Protein AF-A0A9J7FRQ9-F1 (afdb_monomer_lite)

Radius of gyration: 54.48 Å; chains: 1; bounding box: 130×39×175 Å

Organism: Cricetulus griseus (NCBI:txid10029)

pLDDT: mean 75.85, std 19.77, range [33.03, 96.25]

Sequence (168 aa):
MIFHPVSVSNLGRCLQLYLLVQLQLTTMPEPLYRQSKNCSTDEHLSGDHCCKNCSADQEKVADCSATSDRKCQCRMGHFYSDPGSSEFCRQCTKCPQGVPVLQRCNSTSNTVCGLAATSHRNRLYLLMSLLVLLVIAIVCCCLKKQSPCRCHHCMQSSGDVTWEQMTG

Foldseek 3Di:
DDDDDDDPVVVVVVVVVVVVVVVVVVPPDPPPPPPPVDEDPQWDDDPPDIAGHEDPQWDFPAPADPVGHTDIFGDPQWADPDDPDPRDIDGADDEDPQWDFPDPDDHHDHTDTHDRDDPVVVVVVVVVVVVVVVVVVVVVVVVVVVPDPPDDDDDDDDDDDDDDDDDD

Secondary structure (DSSP, 8-state):
-------THHHHHHHHHHHHHHHHHH--------------TTEEEETTEEEEPPPTTEEEEE--BTTBPPEEEEPTTEEESSTT--S-EEEPPPPPTT--EEE--BTTB--EE------HHHHHHHHHHHHHHHHHHHHHHHHHHHS---------------------

InterPro domains:
  IPR001368 TNFR/NGFR cysteine-rich region [PF00020] (74-113)
  IPR001368 TNFR/NGFR cysteine-rich region [PS50050] (73-113)
  IPR001368 TNFR/NGFR cysteine-rich region [SM00208] (39-72)
  IPR001368 TNFR/NGFR cysteine-rich region [SM00208] (74-113)
  IPR052491 Tumor necrosis factor receptor superfamily member 10 [PTHR46330] (50-154)

Structure (mmCIF, N/CA/C/O backbone):
data_AF-A0A9J7FRQ9-F1
#
_entry.id   AF-A0A9J7FRQ9-F1
#
loop_
_atom_site.group_PDB
_atom_site.id
_atom_site.type_symbol
_atom_site.label_atom_id
_atom_site.label_alt_id
_atom_site.label_comp_id
_atom_site.label_asym_id
_atom_site.label_entity_id
_atom_site.label_seq_id
_atom_site.pdbx_PDB_ins_code
_atom_site.Cartn_x
_atom_site.Cartn_y
_atom_site.Cartn_z
_atom_site.occupancy
_atom_site.B_iso_or_equiv
_atom_site.auth_seq_id
_atom_site.auth_comp_id
_atom_site.auth_asym_id
_atom_site.auth_atom_id
_atom_site.pdbx_PDB_model_num
ATOM 1 N N . MET A 1 1 ? 71.925 -2.703 -70.986 1.00 36.81 1 MET A N 1
ATOM 2 C CA . MET A 1 1 ? 70.924 -2.659 -69.899 1.00 36.81 1 MET A CA 1
ATOM 3 C C . MET A 1 1 ? 69.614 -3.141 -70.488 1.00 36.81 1 MET A C 1
ATOM 5 O O . MET A 1 1 ? 69.065 -2.476 -71.354 1.00 36.81 1 MET A O 1
ATOM 9 N N . ILE A 1 2 ? 69.220 -4.363 -70.141 1.00 33.03 2 ILE A N 1
ATOM 10 C CA . ILE A 1 2 ? 68.035 -5.038 -70.678 1.00 33.03 2 ILE A CA 1
ATOM 11 C C . ILE A 1 2 ? 66.843 -4.560 -69.846 1.00 33.03 2 ILE A C 1
ATOM 13 O O . ILE A 1 2 ? 66.780 -4.852 -68.655 1.00 33.03 2 ILE A O 1
ATOM 17 N N . PHE A 1 3 ? 65.929 -3.797 -70.444 1.00 35.31 3 PHE A N 1
ATOM 18 C CA . PHE A 1 3 ? 64.643 -3.475 -69.825 1.00 35.31 3 PHE A CA 1
ATOM 19 C C . PHE A 1 3 ? 63.630 -4.554 -70.218 1.00 35.31 3 PHE A C 1
ATOM 21 O O . PHE A 1 3 ? 63.365 -4.783 -71.395 1.00 35.31 3 PHE A O 1
ATOM 28 N N . HIS A 1 4 ? 63.108 -5.250 -69.212 1.00 33.31 4 HIS A N 1
ATOM 29 C CA . HIS A 1 4 ? 62.096 -6.291 -69.349 1.00 33.31 4 HIS A CA 1
ATOM 30 C C . HIS A 1 4 ? 60.721 -5.671 -69.662 1.00 33.31 4 HIS A C 1
ATOM 32 O O . HIS A 1 4 ? 60.299 -4.783 -68.917 1.00 33.31 4 HIS A O 1
ATOM 38 N N . PRO A 1 5 ? 59.951 -6.165 -70.649 1.00 40.97 5 PRO A N 1
ATOM 39 C CA . PRO A 1 5 ? 58.520 -5.905 -70.698 1.00 40.97 5 PRO A CA 1
ATOM 40 C C . PRO A 1 5 ? 57.800 -6.923 -69.802 1.00 40.97 5 PRO A C 1
ATOM 42 O O . PRO A 1 5 ? 57.680 -8.104 -70.130 1.00 40.97 5 PRO A O 1
ATOM 45 N N . VAL A 1 6 ? 57.333 -6.477 -68.635 1.00 40.19 6 VAL A N 1
ATOM 46 C CA . VAL A 1 6 ? 56.436 -7.276 -67.789 1.00 40.19 6 VAL A CA 1
ATOM 47 C C . VAL A 1 6 ? 55.059 -7.324 -68.452 1.00 40.19 6 VAL A C 1
ATOM 49 O O . VAL A 1 6 ? 54.465 -6.305 -68.791 1.00 40.19 6 VAL A O 1
ATOM 52 N N . SER A 1 7 ? 54.589 -8.550 -68.661 1.00 42.84 7 SER A N 1
ATOM 53 C CA . SER A 1 7 ? 53.399 -8.917 -69.423 1.00 42.84 7 SER A CA 1
ATOM 54 C C . SER A 1 7 ? 52.094 -8.329 -68.857 1.00 42.84 7 SER A C 1
ATOM 56 O O . SER A 1 7 ? 51.794 -8.448 -67.666 1.00 42.84 7 SER A O 1
ATOM 58 N N . VAL A 1 8 ? 51.278 -7.766 -69.756 1.00 52.34 8 VAL A N 1
ATOM 59 C CA . VAL A 1 8 ? 49.975 -7.091 -69.545 1.00 52.34 8 VAL A CA 1
ATOM 60 C C . VAL A 1 8 ? 48.907 -7.997 -68.885 1.00 52.34 8 VAL A C 1
ATOM 62 O O . VAL A 1 8 ? 47.874 -7.526 -68.420 1.00 52.34 8 VAL A O 1
ATOM 65 N N . SER A 1 9 ? 49.174 -9.300 -68.747 1.00 55.12 9 SER A N 1
ATOM 66 C CA . SER A 1 9 ? 48.274 -10.283 -68.114 1.00 55.12 9 SER A CA 1
ATOM 67 C C . SER A 1 9 ? 48.197 -10.196 -66.582 1.00 55.12 9 SER A C 1
ATOM 69 O O . SER A 1 9 ? 47.215 -10.644 -65.989 1.00 55.12 9 SER A O 1
ATOM 71 N N . ASN A 1 10 ? 49.206 -9.619 -65.921 1.00 54.50 10 ASN A N 1
ATOM 72 C CA . ASN A 1 10 ? 49.235 -9.548 -64.455 1.00 54.50 10 ASN A CA 1
ATOM 73 C C . ASN A 1 10 ? 48.384 -8.404 -63.887 1.00 54.50 10 ASN A C 1
ATOM 75 O O . ASN A 1 10 ? 47.849 -8.542 -62.791 1.00 54.50 10 ASN A O 1
ATOM 79 N N . LEU A 1 11 ? 48.181 -7.314 -64.638 1.00 61.09 11 LEU A N 1
ATOM 80 C CA . LEU A 1 11 ? 47.341 -6.201 -64.182 1.00 61.09 11 LEU A CA 1
ATOM 81 C C . LEU A 1 11 ? 45.859 -6.572 -64.132 1.00 61.09 11 LEU A C 1
ATOM 83 O O . LEU A 1 11 ? 45.196 -6.221 -63.165 1.00 61.09 11 LEU A O 1
ATOM 87 N N . GLY A 1 12 ? 45.347 -7.322 -65.114 1.00 68.38 12 GLY A N 1
ATOM 88 C CA . GLY A 1 12 ? 43.950 -7.775 -65.115 1.00 68.38 12 GLY A CA 1
ATOM 89 C C . GLY A 1 12 ? 43.646 -8.734 -63.962 1.00 68.38 12 GLY A C 1
ATOM 90 O O . GLY A 1 12 ? 42.632 -8.587 -63.286 1.00 68.38 12 GLY A O 1
ATOM 91 N N . ARG A 1 13 ? 44.573 -9.658 -63.670 1.00 70.81 13 ARG A N 1
ATOM 92 C CA . ARG A 1 13 ? 44.482 -10.553 -62.506 1.00 70.81 13 ARG A CA 1
ATOM 93 C C . ARG A 1 13 ? 44.552 -9.785 -61.188 1.00 70.81 13 ARG A C 1
ATOM 95 O O . ARG A 1 13 ? 43.767 -10.072 -60.293 1.00 70.81 13 ARG A O 1
ATOM 102 N N . CYS A 1 14 ? 45.422 -8.780 -61.087 1.00 70.06 14 CYS A N 1
ATOM 103 C CA . CYS A 1 14 ? 45.472 -7.895 -59.922 1.00 70.06 14 CYS A CA 1
ATOM 104 C C . CYS A 1 14 ? 44.195 -7.068 -59.760 1.00 70.06 14 CYS A C 1
ATOM 106 O O . CYS A 1 14 ? 43.695 -6.961 -58.647 1.00 70.06 14 CYS A O 1
ATOM 108 N N . LEU A 1 15 ? 43.638 -6.517 -60.842 1.00 75.94 15 LEU A N 1
ATOM 109 C CA . LEU A 1 15 ? 42.400 -5.738 -60.789 1.00 75.94 15 LEU A CA 1
ATOM 110 C C . LEU A 1 15 ? 41.215 -6.617 -60.375 1.00 75.94 15 LEU A C 1
ATOM 112 O O . LEU A 1 15 ? 40.374 -6.190 -59.591 1.00 75.94 15 LEU A O 1
ATOM 116 N N . GLN A 1 16 ? 41.174 -7.861 -60.861 1.00 79.31 16 GLN A N 1
ATOM 117 C CA . GLN A 1 16 ? 40.138 -8.826 -60.508 1.00 79.31 16 GLN A CA 1
ATOM 118 C C . GLN A 1 16 ? 40.274 -9.301 -59.054 1.00 79.31 16 GLN A C 1
ATOM 120 O O . GLN A 1 16 ? 39.277 -9.360 -58.342 1.00 79.31 16 GLN A O 1
ATOM 125 N N . LEU A 1 17 ? 41.496 -9.571 -58.581 1.00 76.69 17 LEU A N 1
ATOM 126 C CA . LEU A 1 17 ? 41.767 -9.861 -57.169 1.00 76.69 17 LEU A CA 1
ATOM 127 C C . LEU A 1 17 ? 41.419 -8.663 -56.278 1.00 76.69 17 LEU A C 1
ATOM 129 O O . LEU A 1 17 ? 40.827 -8.850 -55.223 1.00 76.69 17 LEU A O 1
ATOM 133 N N . TYR A 1 18 ? 41.712 -7.438 -56.716 1.00 77.94 18 TYR A N 1
ATOM 134 C CA . TYR A 1 18 ? 41.349 -6.216 -56.003 1.00 77.94 18 TYR A CA 1
ATOM 135 C C . TYR A 1 18 ? 39.830 -6.039 -55.926 1.00 77.94 18 TYR A C 1
ATOM 137 O O . TYR A 1 18 ? 39.311 -5.795 -54.845 1.00 77.94 18 TYR A O 1
ATOM 145 N N . LEU A 1 19 ? 39.101 -6.235 -57.028 1.00 78.31 19 LEU A N 1
ATOM 146 C CA . LEU A 1 19 ? 37.634 -6.202 -57.048 1.00 78.31 19 LEU A CA 1
ATOM 147 C C . LEU A 1 19 ? 37.017 -7.285 -56.154 1.00 78.31 19 LEU A C 1
ATOM 149 O O . LEU A 1 19 ? 36.062 -6.998 -55.439 1.00 78.31 19 LEU A O 1
ATOM 153 N N . LEU A 1 20 ? 37.576 -8.501 -56.143 1.00 77.94 20 LEU A N 1
ATOM 154 C CA . LEU A 1 20 ? 37.137 -9.577 -55.248 1.00 77.94 20 LEU A CA 1
ATOM 155 C C . LEU A 1 20 ? 37.413 -9.243 -53.778 1.00 77.94 20 LEU A C 1
ATOM 157 O O . LEU A 1 20 ? 36.548 -9.464 -52.939 1.00 77.94 20 LEU A O 1
ATOM 161 N N . VAL A 1 21 ? 38.572 -8.658 -53.466 1.00 74.81 21 VAL A N 1
ATOM 162 C CA . VAL A 1 21 ? 38.898 -8.173 -52.116 1.00 74.81 21 VAL A CA 1
ATOM 163 C C . VAL A 1 21 ? 37.929 -7.061 -51.703 1.00 74.81 21 VAL A C 1
ATOM 165 O O . VAL A 1 21 ? 37.342 -7.148 -50.631 1.00 74.81 21 VAL A O 1
ATOM 168 N N . GLN A 1 22 ? 37.666 -6.077 -52.568 1.00 75.38 22 GLN A N 1
ATOM 169 C CA . GLN A 1 22 ? 36.693 -5.008 -52.304 1.00 75.38 22 GLN A CA 1
ATOM 170 C C . GLN A 1 22 ? 35.269 -5.549 -52.080 1.00 75.38 22 GLN A C 1
ATOM 172 O O . GLN A 1 22 ? 34.559 -5.041 -51.217 1.00 75.38 22 GLN A O 1
ATOM 177 N N . LEU A 1 23 ? 34.865 -6.612 -52.788 1.00 67.00 23 LEU A N 1
ATOM 178 C CA . LEU A 1 23 ? 33.559 -7.258 -52.602 1.00 67.00 23 LEU A CA 1
ATOM 179 C C . LEU A 1 23 ? 33.448 -8.013 -51.263 1.00 67.00 23 LEU A C 1
ATOM 181 O O . LEU A 1 23 ? 32.363 -8.105 -50.704 1.00 67.00 23 LEU A O 1
ATOM 185 N N . GLN A 1 24 ? 34.554 -8.548 -50.734 1.00 66.25 24 GLN A N 1
ATOM 186 C CA . GLN A 1 24 ? 34.590 -9.199 -49.414 1.00 66.25 24 GLN A CA 1
ATOM 187 C C . GLN A 1 24 ? 34.570 -8.180 -48.259 1.00 66.25 24 GLN A C 1
ATOM 189 O O . GLN A 1 24 ? 34.126 -8.504 -47.161 1.00 66.25 24 GLN A O 1
ATOM 194 N N . LEU A 1 25 ? 35.024 -6.942 -48.495 1.00 57.25 25 LEU A N 1
ATOM 195 C CA . LEU A 1 25 ? 35.007 -5.861 -47.502 1.00 57.25 25 LEU A CA 1
ATOM 196 C C . LEU A 1 25 ? 33.617 -5.222 -47.319 1.00 57.25 25 LEU A C 1
ATOM 198 O O . LEU A 1 25 ? 33.360 -4.639 -46.268 1.00 57.25 25 LEU A O 1
ATOM 202 N N . THR A 1 26 ? 32.709 -5.348 -48.294 1.00 53.09 26 THR A N 1
ATOM 203 C CA . THR A 1 26 ? 31.339 -4.805 -48.209 1.00 53.09 26 THR A CA 1
ATOM 204 C C . THR A 1 26 ? 30.308 -5.794 -47.661 1.00 53.09 26 THR A C 1
ATOM 206 O O . THR A 1 26 ? 29.225 -5.370 -47.269 1.00 53.09 26 THR A O 1
ATOM 209 N N . THR A 1 27 ? 30.628 -7.091 -47.560 1.00 47.56 27 THR A N 1
ATOM 210 C CA . THR A 1 27 ? 29.751 -8.115 -46.954 1.00 47.56 27 THR A CA 1
ATOM 211 C C . THR A 1 27 ? 30.026 -8.335 -45.470 1.00 47.56 27 THR A C 1
ATOM 213 O O . THR A 1 27 ? 29.829 -9.433 -44.952 1.00 47.56 27 THR A O 1
ATOM 216 N N . MET A 1 28 ? 30.497 -7.307 -44.772 1.00 53.44 28 MET A N 1
ATOM 217 C CA . MET A 1 28 ? 30.407 -7.285 -43.321 1.00 53.44 28 MET A CA 1
ATOM 218 C C . MET A 1 28 ? 28.936 -6.974 -43.013 1.00 53.44 28 MET A C 1
ATOM 220 O O . MET A 1 28 ? 28.524 -5.839 -43.265 1.00 53.44 28 MET A O 1
ATOM 224 N N . PRO A 1 29 ? 28.106 -7.917 -42.513 1.00 60.00 29 PRO A N 1
ATOM 225 C CA . PRO A 1 29 ? 26.924 -7.484 -41.782 1.00 60.00 29 PRO A CA 1
ATOM 226 C C . PRO A 1 29 ? 27.418 -6.483 -40.740 1.00 60.00 29 PRO A C 1
ATOM 228 O O . PRO A 1 29 ? 28.479 -6.720 -40.146 1.00 60.00 29 PRO A O 1
ATOM 231 N N . GLU A 1 30 ? 26.709 -5.355 -40.596 1.00 54.16 30 GLU A N 1
ATOM 232 C CA . GLU A 1 30 ? 26.953 -4.378 -39.535 1.00 54.16 30 GLU A CA 1
ATOM 233 C C . GLU A 1 30 ? 27.416 -5.149 -38.303 1.00 54.16 30 GLU A C 1
ATOM 235 O O . GLU A 1 30 ? 26.701 -6.075 -37.889 1.00 54.16 30 GLU A O 1
ATOM 240 N N . PRO A 1 31 ? 28.630 -4.891 -37.774 1.00 52.28 31 PRO A N 1
ATOM 241 C CA . PRO A 1 31 ? 29.011 -5.540 -36.538 1.00 52.28 31 PRO A CA 1
ATOM 242 C C . PRO A 1 31 ? 27.851 -5.235 -35.606 1.00 52.28 31 PRO A C 1
ATOM 244 O O . PRO A 1 31 ? 27.510 -4.058 -35.471 1.00 52.28 31 PRO A O 1
ATOM 247 N N . LEU A 1 32 ? 27.182 -6.263 -35.060 1.00 48.06 32 LEU A N 1
ATOM 248 C CA . LEU A 1 32 ? 26.256 -6.050 -33.959 1.00 48.06 32 LEU A CA 1
ATOM 249 C C . LEU A 1 32 ? 27.130 -5.392 -32.912 1.00 48.06 32 LEU A C 1
ATOM 251 O O . LEU A 1 32 ? 27.913 -6.052 -32.223 1.00 48.06 32 LEU A O 1
ATOM 255 N N . TYR A 1 33 ? 27.093 -4.063 -32.929 1.00 45.25 33 TYR A N 1
ATOM 256 C CA . TYR A 1 33 ? 27.829 -3.216 -32.047 1.00 45.25 33 TYR A CA 1
ATOM 257 C C . TYR A 1 33 ? 27.329 -3.713 -30.717 1.00 45.25 33 TYR A C 1
ATOM 259 O O . TYR A 1 33 ? 26.139 -3.617 -30.407 1.00 45.25 33 TYR A O 1
ATOM 267 N N . ARG A 1 34 ? 28.214 -4.400 -29.997 1.00 51.19 34 ARG A N 1
ATOM 268 C CA . ARG A 1 34 ? 27.963 -4.802 -28.633 1.00 51.19 34 ARG A CA 1
ATOM 269 C C . ARG A 1 34 ? 27.930 -3.488 -27.883 1.00 51.19 34 ARG A C 1
ATOM 271 O O . ARG A 1 34 ? 28.927 -3.074 -27.302 1.00 51.19 34 ARG A O 1
ATOM 278 N N . GLN A 1 35 ? 26.801 -2.790 -27.994 1.00 58.31 35 GLN A N 1
ATOM 279 C CA . GLN A 1 35 ? 26.488 -1.638 -27.197 1.00 58.31 35 GLN A CA 1
ATOM 280 C C . GLN A 1 35 ? 26.467 -2.243 -25.815 1.00 58.31 35 GLN A C 1
ATOM 282 O O . GLN A 1 35 ? 25.538 -2.961 -25.443 1.00 58.31 35 GLN A O 1
ATOM 287 N N . SER A 1 36 ? 27.547 -2.035 -25.075 1.00 64.50 36 SER A N 1
ATOM 288 C CA . SER A 1 36 ? 27.493 -2.164 -23.637 1.00 64.50 36 SER A CA 1
ATOM 289 C C . SER A 1 36 ? 26.549 -1.056 -23.190 1.00 64.50 36 SER A C 1
ATOM 291 O O . SER A 1 36 ? 26.976 0.049 -22.868 1.00 64.50 36 SER A O 1
ATOM 293 N N . LYS A 1 37 ? 25.243 -1.304 -23.325 1.00 72.94 37 LYS A N 1
ATOM 294 C CA . LYS A 1 37 ? 24.193 -0.390 -22.913 1.00 72.94 37 LYS A CA 1
ATOM 295 C C . LYS A 1 37 ? 24.268 -0.409 -21.397 1.00 72.94 37 LYS A C 1
ATOM 297 O O . LYS A 1 37 ? 23.891 -1.389 -20.760 1.00 72.94 37 LYS A O 1
ATOM 302 N N . ASN A 1 38 ? 24.909 0.611 -20.845 1.00 85.38 38 ASN A N 1
ATOM 303 C CA . ASN A 1 38 ? 25.101 0.709 -19.414 1.00 85.38 38 ASN A CA 1
ATOM 304 C C . ASN A 1 38 ? 23.808 1.250 -18.813 1.00 85.38 38 ASN A C 1
ATOM 306 O O . ASN A 1 38 ? 23.530 2.443 -18.925 1.00 85.38 38 ASN A O 1
ATOM 310 N N . CYS A 1 39 ? 23.008 0.352 -18.249 1.00 87.81 39 CYS A N 1
ATOM 311 C CA . CYS A 1 39 ? 21.819 0.726 -17.498 1.00 87.81 39 CYS A CA 1
ATOM 312 C C . CYS A 1 39 ? 22.218 1.405 -16.181 1.00 87.81 39 CYS A C 1
ATOM 314 O O . CYS A 1 39 ? 23.330 1.203 -15.679 1.00 87.81 39 CYS A O 1
ATOM 316 N N . SER A 1 40 ? 21.325 2.230 -15.640 1.00 90.50 40 SER A N 1
ATOM 317 C CA . SER A 1 40 ? 21.539 2.885 -14.347 1.00 90.50 40 SER A CA 1
ATOM 318 C C . SER A 1 40 ? 21.554 1.867 -13.192 1.00 90.50 40 SER A C 1
ATOM 320 O O . SER A 1 40 ? 21.193 0.702 -13.359 1.00 90.50 40 SER A O 1
ATOM 322 N N . THR A 1 41 ? 21.975 2.291 -11.998 1.00 86.44 41 THR A N 1
ATOM 323 C CA . THR A 1 41 ? 22.021 1.435 -10.795 1.00 86.44 41 THR A CA 1
ATOM 324 C C . THR A 1 41 ? 20.641 0.949 -10.344 1.00 86.44 41 THR A C 1
ATOM 326 O O . THR A 1 41 ? 20.544 -0.063 -9.650 1.00 86.44 41 THR A O 1
ATOM 329 N N . ASP A 1 42 ? 19.581 1.649 -10.737 1.00 87.19 42 ASP A N 1
ATOM 330 C CA . ASP A 1 42 ? 18.179 1.325 -10.485 1.00 87.19 42 ASP A CA 1
ATOM 331 C C . ASP A 1 42 ? 17.514 0.553 -11.637 1.00 87.19 42 ASP A C 1
ATOM 333 O O . ASP A 1 42 ? 16.304 0.345 -11.623 1.00 87.19 42 ASP A O 1
ATOM 337 N N . GLU A 1 43 ? 18.284 0.079 -12.616 1.00 91.62 43 GLU A N 1
ATOM 338 C CA . GLU A 1 43 ? 17.796 -0.620 -13.803 1.00 91.62 43 GLU A CA 1
ATOM 339 C C . GLU A 1 43 ? 18.540 -1.944 -14.030 1.00 91.62 43 GLU A C 1
ATOM 341 O O . GLU A 1 43 ? 19.622 -2.186 -13.496 1.00 91.62 43 GLU A O 1
ATOM 346 N N . HIS A 1 44 ? 17.980 -2.820 -14.867 1.00 89.88 44 HIS A N 1
ATOM 347 C CA . HIS A 1 44 ? 18.714 -3.969 -15.403 1.00 89.88 44 HIS A CA 1
ATOM 348 C C . HIS A 1 44 ? 18.609 -4.050 -16.923 1.00 89.88 44 HIS A C 1
ATOM 350 O O . HIS A 1 44 ? 17.628 -3.601 -17.516 1.00 89.88 44 HIS A O 1
ATOM 356 N N . LEU A 1 45 ? 19.578 -4.712 -17.554 1.00 89.25 45 LEU A N 1
ATOM 357 C CA . LEU A 1 45 ? 19.540 -4.995 -18.985 1.00 89.25 45 LEU A CA 1
ATOM 358 C C . LEU A 1 45 ? 18.583 -6.161 -19.274 1.00 89.25 45 LEU A C 1
ATOM 360 O O . LEU A 1 45 ? 18.740 -7.249 -18.722 1.00 89.25 45 LEU A O 1
ATOM 364 N N . SER A 1 46 ? 17.593 -5.930 -20.131 1.00 90.00 46 SER A N 1
ATOM 365 C CA . SER A 1 46 ? 16.671 -6.940 -20.654 1.00 90.00 46 SER A CA 1
ATOM 366 C C . SER A 1 46 ? 16.818 -6.988 -22.173 1.00 90.00 46 SER A C 1
ATOM 368 O O . SER A 1 46 ? 16.310 -6.127 -22.886 1.00 90.00 46 SER A O 1
ATOM 370 N N . GLY A 1 47 ? 17.585 -7.956 -22.681 1.00 86.69 47 GLY A N 1
ATOM 371 C CA . GLY A 1 47 ? 17.929 -8.015 -24.103 1.00 86.69 47 GLY A CA 1
ATOM 372 C C . GLY A 1 47 ? 18.765 -6.807 -24.538 1.00 86.69 47 GLY A C 1
ATOM 373 O O . GLY A 1 47 ? 19.949 -6.724 -24.217 1.00 86.69 47 GLY A O 1
ATOM 374 N N . ASP A 1 48 ? 18.144 -5.885 -25.271 1.00 87.94 48 ASP A N 1
ATOM 375 C CA . ASP A 1 48 ? 18.744 -4.685 -25.865 1.00 87.94 48 ASP A CA 1
ATOM 376 C C . ASP A 1 48 ? 18.263 -3.360 -25.231 1.00 87.94 48 ASP A C 1
ATOM 378 O O . ASP A 1 48 ? 18.654 -2.274 -25.678 1.00 87.94 48 ASP A O 1
ATOM 382 N N . HIS A 1 49 ? 17.438 -3.412 -24.180 1.00 88.62 49 HIS A N 1
ATOM 383 C CA . HIS A 1 49 ? 16.898 -2.243 -23.476 1.00 88.62 49 HIS A CA 1
ATOM 384 C C . HIS A 1 49 ? 17.065 -2.345 -21.954 1.00 88.62 49 HIS A C 1
ATOM 386 O O . HIS A 1 49 ? 17.226 -3.427 -21.391 1.00 88.62 49 HIS A O 1
ATOM 392 N N . CYS A 1 50 ? 17.078 -1.189 -21.290 1.00 90.94 50 CYS A N 1
ATOM 393 C CA . CYS A 1 50 ? 17.149 -1.097 -19.835 1.00 90.94 50 CYS A CA 1
ATOM 394 C C . CYS A 1 50 ? 15.734 -1.083 -19.260 1.00 90.94 50 CYS A C 1
ATOM 396 O O . CYS A 1 50 ? 14.840 -0.478 -19.846 1.00 90.94 50 CYS A O 1
ATOM 398 N N . CYS A 1 51 ? 15.540 -1.772 -18.139 1.00 93.06 51 CYS A N 1
ATOM 399 C CA . CYS A 1 51 ? 14.264 -1.845 -17.444 1.00 93.06 51 CYS A CA 1
ATOM 400 C C . CYS A 1 51 ? 14.420 -1.388 -16.002 1.00 93.06 51 CYS A C 1
ATOM 402 O O . CYS A 1 51 ? 15.168 -2.019 -15.242 1.00 93.06 51 CYS A O 1
ATOM 404 N N . LYS A 1 52 ? 13.629 -0.397 -15.588 1.00 91.62 52 LYS A N 1
ATOM 405 C CA . LYS A 1 52 ? 13.608 0.092 -14.202 1.00 91.62 52 LYS A CA 1
ATOM 406 C C . LYS A 1 52 ? 13.304 -1.019 -13.214 1.00 91.62 52 LYS A C 1
ATOM 408 O O . LYS A 1 52 ? 12.397 -1.799 -13.470 1.00 91.62 52 LYS A O 1
ATOM 413 N N . ASN A 1 53 ? 14.046 -1.125 -12.119 1.00 90.19 53 ASN A N 1
ATOM 414 C CA . ASN A 1 53 ? 13.870 -2.129 -11.075 1.00 90.19 53 ASN A CA 1
ATOM 415 C C . ASN A 1 53 ? 12.880 -1.643 -10.005 1.00 90.19 53 ASN A C 1
ATOM 417 O O . ASN A 1 53 ? 12.753 -0.447 -9.761 1.00 90.19 53 ASN A O 1
ATOM 421 N N . CYS A 1 54 ? 12.163 -2.569 -9.360 1.00 90.69 54 CYS A N 1
ATOM 422 C CA . CYS A 1 54 ? 11.288 -2.197 -8.247 1.00 90.69 54 CYS A CA 1
ATOM 423 C C . CYS A 1 54 ? 12.121 -1.905 -6.995 1.00 90.69 54 CYS A C 1
ATOM 425 O O . CYS A 1 54 ? 13.097 -2.611 -6.718 1.00 90.69 54 CYS A O 1
ATOM 427 N N . SER A 1 55 ? 11.702 -0.905 -6.221 1.00 88.50 55 SER A N 1
ATOM 428 C CA . SER A 1 55 ? 12.294 -0.594 -4.919 1.00 88.50 55 SER A CA 1
ATOM 429 C C . SER A 1 55 ? 12.139 -1.761 -3.931 1.00 88.50 55 SER A C 1
ATOM 431 O O . SER A 1 55 ? 11.315 -2.661 -4.111 1.00 88.50 55 SER A O 1
ATOM 433 N N . ALA A 1 56 ? 12.934 -1.768 -2.859 1.00 88.25 56 ALA A N 1
ATOM 434 C CA . ALA A 1 56 ? 12.947 -2.863 -1.882 1.00 88.25 56 ALA A CA 1
ATOM 435 C C . ALA A 1 56 ? 11.603 -3.063 -1.145 1.00 88.25 56 ALA A C 1
ATOM 437 O O . ALA A 1 56 ? 11.296 -4.166 -0.696 1.00 88.25 56 ALA A O 1
ATOM 438 N N . ASP A 1 57 ? 10.801 -2.009 -1.033 1.00 88.75 57 ASP A N 1
ATOM 439 C CA . ASP A 1 57 ? 9.451 -1.945 -0.460 1.00 88.75 57 ASP A CA 1
ATOM 440 C C . ASP A 1 57 ? 8.339 -2.288 -1.471 1.00 88.75 57 ASP A C 1
ATOM 442 O O . ASP A 1 57 ? 7.154 -2.330 -1.121 1.00 88.75 57 ASP A O 1
ATOM 446 N N . GLN A 1 58 ? 8.717 -2.594 -2.713 1.00 91.94 58 GLN A N 1
ATOM 447 C CA . GLN A 1 58 ? 7.815 -2.908 -3.812 1.00 91.94 58 GLN A CA 1
ATOM 448 C C . GLN A 1 58 ? 7.962 -4.357 -4.286 1.00 91.94 58 GLN A C 1
ATOM 450 O O . GLN A 1 58 ? 8.945 -5.056 -4.007 1.00 91.94 58 GLN A O 1
ATOM 455 N N . GLU A 1 59 ? 6.943 -4.824 -4.993 1.00 92.19 59 GLU A N 1
ATOM 456 C CA . GLU A 1 59 ? 6.901 -6.103 -5.688 1.00 92.19 59 GLU A CA 1
ATOM 457 C C . GLU A 1 59 ? 6.577 -5.910 -7.171 1.00 92.19 59 GLU A C 1
ATOM 459 O O . GLU A 1 59 ? 5.872 -4.977 -7.562 1.00 92.19 59 GLU A O 1
ATOM 464 N N . LYS A 1 60 ? 7.127 -6.791 -8.012 1.00 92.62 60 LYS A N 1
ATOM 465 C CA . LYS A 1 60 ? 6.895 -6.781 -9.457 1.00 92.62 60 LYS A CA 1
ATOM 466 C C . LYS A 1 60 ? 5.527 -7.393 -9.755 1.00 92.62 60 LYS A C 1
ATOM 468 O O . LYS A 1 60 ? 5.302 -8.557 -9.440 1.00 92.62 60 LYS A O 1
ATOM 473 N N . VAL A 1 61 ? 4.672 -6.638 -10.436 1.00 92.56 61 VAL A N 1
ATOM 474 C CA . VAL A 1 61 ? 3.332 -7.080 -10.861 1.00 92.56 61 VAL A CA 1
ATOM 475 C C . VAL A 1 61 ? 3.278 -7.367 -12.359 1.00 92.56 61 VAL A C 1
ATOM 477 O O . VAL A 1 61 ? 2.515 -8.221 -12.798 1.00 92.56 61 VAL A O 1
ATOM 480 N N . ALA A 1 62 ? 4.109 -6.689 -13.153 1.00 92.81 62 ALA A N 1
ATOM 481 C CA . ALA A 1 62 ? 4.281 -6.991 -14.570 1.00 92.81 62 ALA A CA 1
ATOM 482 C C . ALA A 1 62 ? 5.739 -6.801 -14.984 1.00 92.81 62 ALA A C 1
ATOM 484 O O . ALA A 1 62 ? 6.407 -5.893 -14.488 1.00 92.81 62 ALA A O 1
ATOM 485 N N . ASP A 1 63 ? 6.208 -7.649 -15.894 1.00 92.75 63 ASP A N 1
ATOM 486 C CA . ASP A 1 63 ? 7.524 -7.522 -16.516 1.00 92.75 63 ASP A CA 1
ATOM 487 C C . ASP A 1 63 ? 7.602 -6.321 -17.465 1.00 92.75 63 ASP A C 1
ATOM 489 O O . ASP A 1 63 ? 6.583 -5.800 -17.926 1.00 92.75 63 ASP A O 1
ATOM 493 N N . CYS A 1 64 ? 8.828 -5.866 -17.725 1.00 94.25 64 CYS A N 1
ATOM 494 C CA . CYS A 1 64 ? 9.078 -4.852 -18.740 1.00 94.25 64 CYS A CA 1
ATOM 495 C C . CYS A 1 64 ? 8.994 -5.443 -20.154 1.00 94.25 64 CYS A C 1
ATOM 497 O O . CYS A 1 64 ? 9.082 -6.654 -20.363 1.00 94.25 64 CYS A O 1
ATOM 499 N N . SER A 1 65 ? 8.851 -4.558 -21.131 1.00 91.69 65 SER A N 1
ATOM 500 C CA . SER A 1 65 ? 8.862 -4.850 -22.562 1.00 91.69 65 SER A CA 1
ATOM 501 C C . SER A 1 65 ? 9.663 -3.776 -23.297 1.00 91.69 65 SER A C 1
ATOM 503 O O . SER A 1 65 ? 9.985 -2.739 -22.719 1.00 91.69 65 SER A O 1
ATOM 505 N N . ALA A 1 66 ? 9.904 -3.973 -24.594 1.00 88.38 66 ALA A N 1
ATOM 506 C CA . ALA A 1 66 ? 10.682 -3.039 -25.411 1.00 88.38 66 ALA A CA 1
ATOM 507 C C . ALA A 1 66 ? 10.154 -1.588 -25.400 1.00 88.38 66 ALA A C 1
ATOM 509 O O . ALA A 1 66 ? 10.914 -0.659 -25.654 1.00 88.38 66 ALA A O 1
ATOM 510 N N . THR A 1 67 ? 8.861 -1.382 -25.119 1.00 88.56 67 THR A N 1
ATOM 511 C CA . THR A 1 67 ? 8.204 -0.063 -25.148 1.00 88.56 67 THR A CA 1
ATOM 512 C C . THR A 1 67 ? 7.593 0.358 -23.813 1.00 88.56 67 THR A C 1
ATOM 514 O O . THR A 1 67 ? 6.976 1.417 -23.738 1.00 88.56 67 THR A O 1
ATOM 517 N N . SER A 1 68 ? 7.690 -0.468 -22.771 1.00 89.75 68 SER A N 1
ATOM 518 C CA . SER A 1 68 ? 7.101 -0.171 -21.463 1.00 89.75 68 SER A CA 1
ATOM 519 C C . SER A 1 68 ? 7.967 -0.731 -20.356 1.00 89.75 68 SER A C 1
ATOM 521 O O . SER A 1 68 ? 8.288 -1.920 -20.354 1.00 89.75 68 SER A O 1
ATOM 523 N N . ASP A 1 69 ? 8.226 0.099 -19.354 1.00 90.31 69 ASP A N 1
ATOM 524 C CA . ASP A 1 69 ? 8.836 -0.342 -18.111 1.00 90.31 69 ASP A CA 1
ATOM 525 C C . ASP A 1 69 ? 7.973 -1.358 -17.365 1.00 90.31 69 ASP A C 1
ATOM 527 O O . ASP A 1 69 ? 6.768 -1.518 -17.610 1.00 90.31 69 ASP A O 1
ATOM 531 N N . ARG A 1 70 ? 8.624 -2.048 -16.425 1.00 91.25 70 ARG A N 1
ATOM 532 C CA . ARG A 1 70 ? 7.957 -2.993 -15.532 1.00 91.25 70 ARG A CA 1
ATOM 533 C C . ARG A 1 70 ? 6.974 -2.260 -14.625 1.00 91.25 70 ARG A C 1
ATOM 535 O O . ARG A 1 70 ? 7.182 -1.100 -14.269 1.00 91.25 70 ARG A O 1
ATOM 542 N N . LYS A 1 71 ? 5.946 -2.968 -14.161 1.00 91.81 71 LYS A N 1
ATOM 543 C CA . LYS A 1 71 ? 4.999 -2.425 -13.178 1.00 91.81 71 LYS A CA 1
ATOM 544 C C . LYS A 1 71 ? 5.340 -2.920 -11.782 1.00 91.81 71 LYS A C 1
ATOM 546 O O . LYS A 1 71 ? 5.418 -4.130 -11.556 1.00 91.81 71 LYS A O 1
ATOM 551 N N . CYS A 1 72 ? 5.496 -1.978 -10.860 1.00 91.88 72 CYS A N 1
ATOM 552 C CA . CYS A 1 72 ? 5.791 -2.232 -9.457 1.00 91.88 72 CYS A CA 1
ATOM 553 C C . CYS A 1 72 ? 4.623 -1.787 -8.575 1.00 91.88 72 CYS A C 1
ATOM 555 O O . CYS A 1 72 ? 3.991 -0.767 -8.853 1.00 91.88 72 CYS A O 1
ATOM 557 N N . GLN A 1 73 ? 4.359 -2.538 -7.509 1.00 92.62 73 GLN A N 1
ATOM 558 C CA . GLN A 1 73 ? 3.321 -2.248 -6.523 1.00 92.62 73 GLN A CA 1
ATOM 559 C C . GLN A 1 73 ? 3.895 -2.273 -5.108 1.00 92.62 73 GLN A C 1
ATOM 561 O O . GLN A 1 73 ? 4.796 -3.058 -4.829 1.00 92.62 73 GLN A O 1
ATOM 566 N N . CYS A 1 74 ? 3.396 -1.426 -4.201 1.00 93.75 74 CYS A N 1
ATOM 567 C CA . CYS A 1 74 ? 3.765 -1.533 -2.788 1.00 93.75 74 CYS A CA 1
ATOM 568 C C . CYS A 1 74 ? 3.372 -2.904 -2.235 1.00 93.75 74 CYS A C 1
ATOM 570 O O . CYS A 1 74 ? 2.223 -3.330 -2.400 1.00 93.75 74 CYS A O 1
ATOM 572 N N . ARG A 1 75 ? 4.324 -3.551 -1.552 1.00 92.75 75 ARG A N 1
ATOM 573 C CA . ARG A 1 75 ? 4.128 -4.864 -0.927 1.00 92.75 75 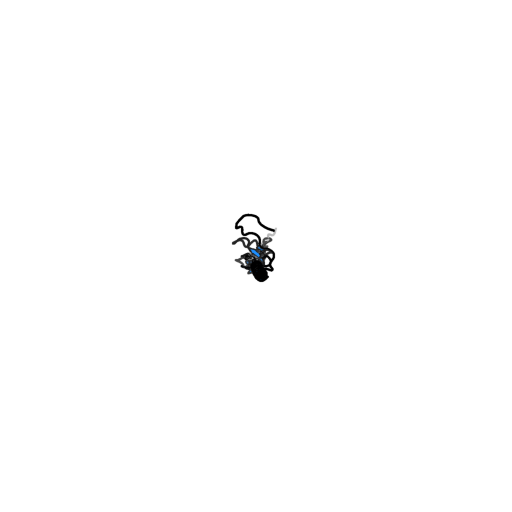ARG A CA 1
ATOM 574 C C . ARG A 1 75 ? 2.978 -4.839 0.070 1.00 92.75 75 ARG A C 1
ATOM 576 O O . ARG A 1 75 ? 2.650 -3.804 0.652 1.00 92.75 75 ARG A O 1
ATOM 583 N N . MET A 1 76 ? 2.445 -6.021 0.360 1.00 90.38 76 MET A N 1
ATOM 584 C CA . MET A 1 76 ? 1.448 -6.209 1.415 1.00 90.38 76 MET A CA 1
ATOM 585 C C . MET A 1 76 ? 1.876 -5.540 2.730 1.00 90.38 76 MET A C 1
ATOM 587 O O . MET A 1 76 ? 3.015 -5.665 3.184 1.00 90.38 76 MET A O 1
ATOM 591 N N . GLY A 1 77 ? 0.947 -4.803 3.341 1.00 91.12 77 GLY A N 1
ATOM 592 C CA . GLY A 1 77 ? 1.228 -4.010 4.538 1.00 91.12 77 GLY A CA 1
ATOM 593 C C . GLY A 1 77 ? 1.890 -2.655 4.268 1.00 91.12 77 GLY A C 1
ATOM 594 O O . GLY A 1 77 ? 2.236 -1.973 5.235 1.00 91.12 77 GLY A O 1
ATOM 595 N N . HIS A 1 78 ? 2.012 -2.240 3.003 1.00 93.50 78 HIS A N 1
ATOM 596 C CA . HIS A 1 78 ? 2.414 -0.891 2.615 1.00 93.50 78 HIS A CA 1
ATOM 597 C C . HIS A 1 78 ? 1.439 -0.251 1.616 1.00 93.50 78 HIS A C 1
ATOM 599 O O . HIS A 1 78 ? 0.725 -0.947 0.896 1.00 93.50 78 HIS A O 1
ATOM 605 N N . PHE A 1 79 ? 1.439 1.081 1.561 1.00 93.75 79 PHE A N 1
ATOM 606 C CA . PHE A 1 79 ? 0.642 1.882 0.633 1.00 93.75 79 PHE A CA 1
ATOM 607 C C . PHE A 1 79 ? 1.445 3.069 0.073 1.00 93.75 79 PHE A C 1
ATOM 609 O O . PHE A 1 79 ? 2.409 3.506 0.701 1.00 93.75 79 PHE A O 1
ATOM 616 N N . TYR A 1 80 ? 1.065 3.600 -1.089 1.00 92.38 80 TYR A N 1
ATOM 617 C CA . TYR A 1 80 ? 1.686 4.799 -1.666 1.00 92.38 80 TYR A CA 1
ATOM 618 C C . TYR A 1 80 ? 1.394 6.049 -0.833 1.00 92.38 80 TYR A C 1
ATOM 620 O O . TYR A 1 80 ? 0.248 6.284 -0.455 1.00 92.38 80 TYR A O 1
ATOM 628 N N . SER A 1 81 ? 2.424 6.861 -0.570 1.00 87.31 81 SER A N 1
ATOM 629 C CA . SER A 1 81 ? 2.262 8.101 0.212 1.00 87.31 81 SER A CA 1
ATOM 630 C C . SER A 1 81 ? 1.364 9.112 -0.493 1.00 87.31 81 SER A C 1
ATOM 632 O O . SER A 1 81 ? 0.479 9.682 0.141 1.00 87.31 81 SER A O 1
ATOM 634 N N . ASP A 1 82 ? 1.594 9.311 -1.793 1.00 84.06 82 ASP A N 1
ATOM 635 C CA . ASP A 1 82 ? 0.902 10.320 -2.581 1.00 84.06 82 ASP A CA 1
ATOM 636 C C . ASP A 1 82 ? 0.120 9.669 -3.724 1.00 84.06 82 ASP A C 1
ATOM 638 O O . ASP A 1 82 ? 0.630 8.776 -4.412 1.00 84.06 82 ASP A O 1
ATOM 642 N N . PRO A 1 83 ? -1.113 10.130 -3.983 1.00 71.50 83 PRO A N 1
ATOM 643 C CA . PRO A 1 83 ? -1.883 9.695 -5.135 1.00 71.50 83 PRO A CA 1
ATOM 644 C C . PRO A 1 83 ? -1.223 10.231 -6.412 1.00 71.50 83 PRO A C 1
ATOM 646 O O . PRO A 1 83 ? -1.447 11.367 -6.816 1.00 71.50 83 PRO A O 1
ATOM 649 N N . GLY A 1 84 ? -0.377 9.411 -7.033 1.00 71.00 84 GLY A N 1
ATOM 650 C CA . GLY A 1 84 ? 0.338 9.748 -8.268 1.00 71.00 84 GLY A CA 1
ATOM 651 C C . GLY A 1 84 ? 1.843 9.503 -8.210 1.00 71.00 84 GLY A C 1
ATOM 652 O O . GLY A 1 84 ? 2.472 9.457 -9.264 1.00 71.00 84 GLY A O 1
ATOM 653 N N . SER A 1 85 ? 2.416 9.283 -7.021 1.00 76.38 85 SER A N 1
ATOM 654 C CA . SER A 1 85 ? 3.801 8.828 -6.891 1.00 76.38 85 SER A CA 1
ATOM 655 C C . SER A 1 85 ? 3.822 7.326 -6.611 1.00 76.38 85 SER A C 1
ATOM 657 O O . SER A 1 85 ? 3.292 6.838 -5.615 1.00 76.38 85 SER A O 1
ATOM 659 N N . SER A 1 86 ? 4.439 6.562 -7.512 1.00 79.75 86 SER A N 1
ATOM 660 C CA . SER A 1 86 ? 4.689 5.133 -7.305 1.00 79.75 86 SER A CA 1
ATOM 661 C C . SER A 1 86 ? 6.100 4.867 -6.780 1.00 79.75 86 SER A C 1
ATOM 663 O O . SER A 1 86 ? 6.617 3.767 -6.941 1.00 79.75 86 SER A O 1
ATOM 665 N N . GLU A 1 87 ? 6.752 5.881 -6.211 1.00 80.31 87 GLU A N 1
ATOM 666 C CA . GLU A 1 87 ? 8.164 5.820 -5.819 1.00 80.31 87 GLU A CA 1
ATOM 667 C C . GLU A 1 87 ? 8.350 5.440 -4.348 1.00 80.31 87 GLU A C 1
ATOM 669 O O . GLU A 1 87 ? 9.294 4.725 -4.025 1.00 80.31 87 GLU A O 1
ATOM 674 N N . PHE A 1 88 ? 7.429 5.855 -3.468 1.00 85.50 88 PHE A N 1
ATOM 675 C CA . PHE A 1 88 ? 7.590 5.716 -2.019 1.00 85.50 88 PHE A CA 1
ATOM 676 C C . PHE A 1 88 ? 6.420 4.986 -1.362 1.00 85.50 88 PHE A C 1
ATOM 678 O O . PHE A 1 88 ? 5.296 5.507 -1.3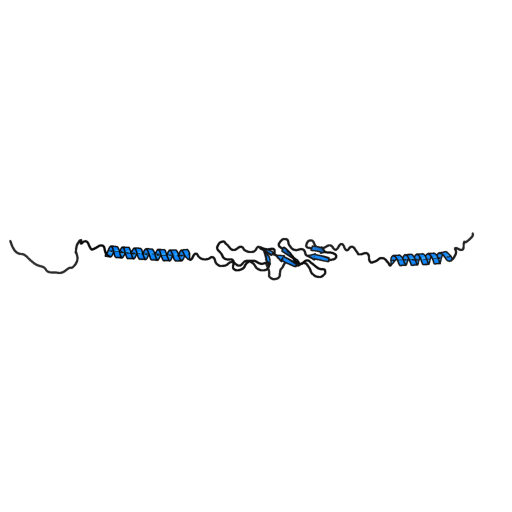14 1.00 85.50 88 PHE A O 1
ATOM 685 N N . CYS A 1 89 ? 6.700 3.825 -0.767 1.00 92.00 89 CYS A N 1
ATOM 686 C CA . CYS A 1 89 ? 5.732 3.106 0.047 1.00 92.00 89 CYS A CA 1
ATOM 687 C C . CYS A 1 89 ? 5.870 3.451 1.536 1.00 92.00 89 CYS A C 1
ATOM 689 O O . CYS A 1 89 ? 6.957 3.632 2.087 1.00 92.00 89 CYS A O 1
ATOM 691 N N . ARG A 1 90 ? 4.733 3.513 2.225 1.00 92.19 90 ARG A N 1
ATOM 692 C CA . ARG A 1 90 ? 4.624 3.715 3.673 1.00 92.19 90 ARG A CA 1
ATOM 693 C C . ARG A 1 90 ? 3.986 2.504 4.305 1.00 92.19 90 ARG A C 1
ATOM 695 O O . ARG A 1 90 ? 3.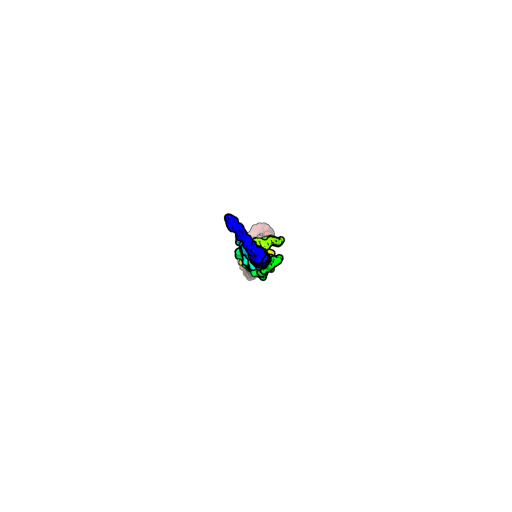093 1.900 3.725 1.00 92.19 90 ARG A O 1
ATOM 702 N N . GLN A 1 91 ? 4.415 2.175 5.516 1.00 93.94 91 GLN A N 1
ATOM 703 C CA . GLN A 1 91 ? 3.780 1.113 6.286 1.00 93.94 91 GLN A CA 1
ATOM 704 C C . GLN A 1 91 ? 2.339 1.481 6.630 1.00 93.94 91 GLN A C 1
ATOM 706 O O . GLN A 1 91 ? 2.047 2.612 7.027 1.00 93.94 91 GLN A O 1
ATOM 711 N N . CYS A 1 92 ? 1.450 0.501 6.525 1.00 94.44 92 CYS A N 1
ATOM 712 C CA . CYS A 1 92 ? 0.064 0.658 6.926 1.00 94.44 92 CYS A CA 1
ATOM 713 C C . CYS A 1 92 ? -0.053 0.865 8.439 1.00 94.44 92 CYS A C 1
ATOM 715 O O . CYS A 1 92 ? 0.587 0.177 9.242 1.00 94.44 92 CYS A O 1
ATOM 717 N N . THR A 1 93 ? -0.951 1.756 8.844 1.00 94.38 93 THR A N 1
ATOM 718 C CA . THR A 1 93 ? -1.303 1.947 10.249 1.00 94.38 93 THR A CA 1
ATOM 719 C C . THR A 1 93 ? -2.002 0.697 10.788 1.00 94.38 93 THR A C 1
ATOM 721 O O . THR A 1 93 ? -2.877 0.121 10.139 1.00 94.38 93 THR A O 1
ATOM 724 N N . LYS A 1 94 ? -1.629 0.264 11.996 1.00 94.38 94 LYS A N 1
ATOM 725 C CA . LYS A 1 94 ? -2.332 -0.802 12.721 1.00 94.38 94 LYS A CA 1
ATOM 726 C C . LYS A 1 94 ? -3.332 -0.172 13.677 1.00 94.38 94 LYS A C 1
ATOM 728 O O . LYS A 1 94 ? -2.973 0.730 14.430 1.00 94.38 94 LYS A O 1
ATOM 733 N N . CYS A 1 95 ? -4.569 -0.655 13.662 1.00 94.31 95 CYS A N 1
ATOM 734 C CA . CYS A 1 95 ? -5.559 -0.185 14.620 1.00 94.31 95 CYS A CA 1
ATOM 735 C C . CYS A 1 95 ? -5.224 -0.690 16.030 1.00 94.31 95 CYS A C 1
ATOM 737 O O . CYS A 1 95 ? -4.770 -1.830 16.178 1.00 94.31 95 CYS A O 1
ATOM 739 N N . PRO A 1 96 ? -5.425 0.142 17.064 1.00 93.62 96 PRO A N 1
ATOM 740 C CA . PRO A 1 96 ? -5.198 -0.266 18.442 1.00 93.62 96 PRO A CA 1
ATOM 741 C C . PRO A 1 96 ? -6.164 -1.384 18.856 1.00 93.62 96 PRO A C 1
ATOM 743 O O . PRO A 1 96 ? -7.222 -1.583 18.253 1.00 93.62 96 PRO A O 1
ATOM 746 N N . GLN A 1 97 ? -5.796 -2.132 19.898 1.00 90.12 97 GLN A N 1
ATOM 747 C CA . GLN A 1 97 ? -6.607 -3.252 20.375 1.00 90.12 97 GLN A CA 1
ATOM 748 C C . GLN A 1 97 ? -8.013 -2.790 20.783 1.00 90.12 97 GLN A C 1
ATOM 750 O O . GLN A 1 97 ? -8.172 -1.779 21.463 1.00 90.12 97 GLN A O 1
ATOM 755 N N . GLY A 1 98 ? -9.038 -3.536 20.366 1.00 86.94 98 GLY A N 1
ATOM 756 C CA . GLY A 1 98 ? -10.440 -3.208 20.652 1.00 86.94 98 GLY A CA 1
ATOM 757 C C . GLY A 1 98 ? -11.061 -2.142 19.741 1.00 86.94 98 GLY A C 1
ATOM 758 O O . GLY A 1 98 ? -12.246 -1.845 19.892 1.00 86.94 98 GLY A O 1
ATOM 759 N N . VAL A 1 99 ? -10.308 -1.593 18.781 1.00 92.00 99 VAL A N 1
ATOM 760 C CA . VAL A 1 99 ? -10.837 -0.697 17.746 1.00 92.00 99 VAL A CA 1
ATOM 761 C C . VAL A 1 99 ? -11.074 -1.477 16.448 1.00 92.00 99 VAL A C 1
ATOM 763 O O . VAL A 1 99 ? -10.147 -2.122 15.951 1.00 92.00 99 VAL A O 1
ATOM 766 N N . PRO A 1 100 ? -12.289 -1.435 15.871 1.00 93.06 100 PRO A N 1
ATOM 767 C CA . PRO A 1 100 ? -12.569 -2.123 14.617 1.00 93.06 100 PRO A CA 1
ATOM 768 C C . PRO A 1 100 ? -11.844 -1.456 13.439 1.00 93.06 100 PRO A C 1
ATOM 770 O O . PRO A 1 100 ? -11.727 -0.233 13.371 1.00 93.06 100 PRO A O 1
ATOM 773 N N . VAL A 1 101 ? -11.388 -2.265 12.483 1.00 95.00 101 VAL A N 1
ATOM 774 C CA . VAL A 1 101 ? -10.828 -1.791 11.208 1.00 95.00 101 VAL A CA 1
ATOM 775 C C . VAL A 1 101 ? -11.991 -1.524 10.253 1.00 95.00 101 VAL A C 1
ATOM 777 O O . VAL A 1 101 ? -12.699 -2.459 9.884 1.00 95.00 101 VAL A O 1
ATOM 780 N N . LEU A 1 102 ? -12.193 -0.265 9.859 1.00 94.25 102 LEU A N 1
ATOM 781 C CA . LEU A 1 102 ? -13.250 0.130 8.918 1.00 94.25 102 LEU A CA 1
ATOM 782 C C . LEU A 1 102 ? -12.835 -0.112 7.467 1.00 94.25 102 LEU A C 1
ATOM 784 O O . LEU A 1 102 ? -13.631 -0.587 6.664 1.00 94.25 102 LEU A O 1
ATOM 788 N N . GLN A 1 103 ? -11.574 0.176 7.147 1.00 94.31 103 GLN A N 1
ATOM 789 C CA . GLN A 1 103 ? -10.992 -0.080 5.835 1.00 94.31 103 GLN A CA 1
ATOM 790 C C . GLN A 1 103 ? -9.651 -0.772 6.015 1.00 94.31 103 GLN A C 1
ATOM 792 O O . GLN A 1 103 ? -8.790 -0.294 6.758 1.00 94.31 103 GLN A O 1
ATOM 797 N N . ARG A 1 104 ? -9.474 -1.908 5.339 1.00 94.06 104 ARG A N 1
ATOM 798 C CA . ARG A 1 104 ? -8.181 -2.592 5.303 1.00 94.06 104 ARG A CA 1
ATOM 799 C C . ARG A 1 104 ? -7.216 -1.825 4.414 1.00 94.06 104 ARG A C 1
ATOM 801 O O . ARG A 1 104 ? -7.622 -1.225 3.424 1.00 94.06 104 ARG A O 1
ATOM 808 N N . CYS A 1 105 ? -5.940 -1.890 4.768 1.00 94.38 105 CYS A N 1
ATOM 809 C 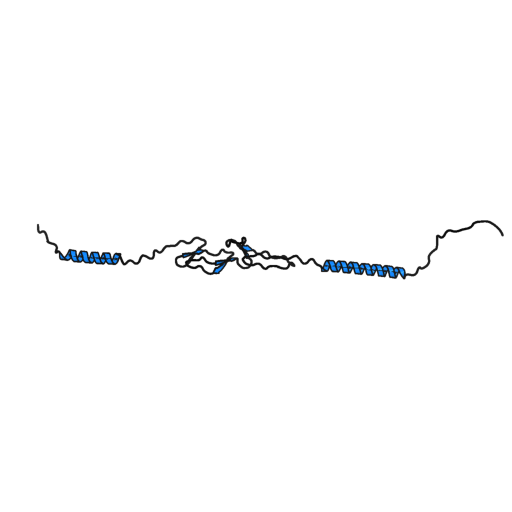CA . CYS A 1 105 ? -4.901 -1.337 3.923 1.00 94.38 105 CYS A CA 1
ATOM 810 C C . CYS A 1 105 ? -4.837 -2.047 2.567 1.00 94.38 105 CYS A C 1
ATOM 812 O O . CYS A 1 105 ? -5.041 -3.261 2.485 1.00 94.38 105 CYS A O 1
ATOM 814 N N . ASN A 1 106 ? -4.494 -1.287 1.538 1.00 92.38 106 ASN A N 1
ATOM 815 C CA . ASN A 1 106 ? -4.179 -1.754 0.197 1.00 92.38 106 ASN A CA 1
ATOM 816 C C . ASN A 1 106 ? -3.004 -0.923 -0.344 1.00 92.38 106 ASN A C 1
ATOM 818 O O . ASN A 1 106 ? -2.664 0.106 0.236 1.00 92.38 106 ASN A O 1
ATOM 822 N N . SER A 1 107 ? -2.419 -1.304 -1.476 1.00 89.81 107 SER A N 1
ATOM 823 C CA . SER A 1 107 ? -1.231 -0.636 -2.022 1.00 89.81 107 SER A CA 1
ATOM 824 C C . SER A 1 107 ? -1.424 0.852 -2.313 1.00 89.81 107 SER A C 1
ATOM 826 O O . SER A 1 107 ? -0.443 1.574 -2.391 1.00 89.81 107 SER A O 1
ATOM 828 N N . THR A 1 108 ? -2.658 1.338 -2.449 1.00 90.00 108 THR A N 1
ATOM 829 C CA . THR A 1 108 ? -2.974 2.758 -2.685 1.00 90.00 108 THR A CA 1
ATOM 830 C C . THR A 1 108 ? -3.644 3.452 -1.501 1.00 90.00 108 THR A C 1
ATOM 832 O O . THR A 1 108 ? -3.845 4.661 -1.547 1.00 90.00 108 THR A O 1
ATOM 835 N N . SER A 1 109 ? -4.021 2.727 -0.447 1.00 90.75 109 SER A N 1
ATOM 836 C CA . SER A 1 109 ? -4.840 3.283 0.632 1.00 90.75 109 SER A CA 1
ATOM 837 C C . SER A 1 109 ? -4.456 2.713 1.989 1.00 90.75 109 SER A C 1
ATOM 839 O O . SER A 1 109 ? -4.452 1.497 2.172 1.00 90.75 109 SER A O 1
ATOM 841 N N . ASN A 1 110 ? -4.225 3.589 2.963 1.00 94.38 110 ASN A N 1
ATOM 842 C CA . ASN A 1 110 ? -3.922 3.190 4.333 1.00 94.38 110 ASN A CA 1
ATOM 843 C C . ASN A 1 110 ? -5.117 2.496 5.028 1.00 94.38 110 ASN A C 1
ATOM 845 O O . ASN A 1 110 ? -6.271 2.597 4.599 1.00 94.38 110 ASN A O 1
ATOM 849 N N . THR A 1 111 ? -4.838 1.816 6.140 1.00 95.62 111 THR A N 1
ATOM 850 C CA . THR A 1 111 ? -5.853 1.318 7.073 1.00 95.62 111 THR A CA 1
ATOM 851 C C . THR A 1 111 ? -6.630 2.480 7.692 1.00 95.62 111 THR A C 1
ATOM 853 O O . THR A 1 111 ? -6.031 3.443 8.171 1.00 95.62 111 THR A O 1
ATOM 856 N N . VAL A 1 112 ? -7.955 2.350 7.778 1.00 95.06 112 VAL A N 1
ATOM 857 C CA . VAL A 1 112 ? -8.819 3.286 8.514 1.00 95.06 112 VAL A CA 1
ATOM 858 C C . VAL A 1 112 ? -9.394 2.586 9.739 1.00 95.06 112 VAL A C 1
ATOM 860 O O . VAL A 1 112 ? -10.002 1.519 9.630 1.00 95.06 112 VAL A O 1
ATOM 863 N N . CYS A 1 113 ? -9.208 3.195 10.908 1.00 95.31 113 CYS A N 1
ATOM 864 C CA . CYS A 1 113 ? -9.680 2.678 12.188 1.00 95.31 113 CYS A CA 1
ATOM 865 C C . CYS A 1 113 ? -10.993 3.345 12.599 1.00 95.31 113 CYS A C 1
ATOM 867 O O . CYS A 1 113 ? -11.200 4.532 12.359 1.00 95.31 113 CYS A O 1
ATOM 869 N N . GLY A 1 114 ? -11.880 2.569 13.215 1.00 91.00 114 GLY A N 1
ATOM 870 C CA . GLY A 1 114 ? -13.129 3.070 13.771 1.00 91.00 114 GLY A CA 1
ATOM 871 C C . GLY A 1 114 ? -12.946 3.718 15.137 1.00 91.00 114 GLY A C 1
ATOM 872 O O . GLY A 1 114 ? -11.836 3.951 15.613 1.00 91.00 114 GLY A O 1
ATOM 873 N N . LEU A 1 115 ? -14.069 3.987 15.794 1.00 87.56 115 LEU A N 1
ATOM 874 C CA . LEU A 1 115 ? -14.073 4.434 17.181 1.00 87.56 115 LEU A CA 1
ATOM 875 C C . LEU A 1 115 ? -13.986 3.223 18.110 1.00 87.56 115 LEU A C 1
ATOM 877 O O . LEU A 1 115 ? -14.580 2.175 17.842 1.00 87.56 115 LEU A O 1
ATOM 881 N N . ALA A 1 116 ? -13.263 3.373 19.220 1.00 80.12 116 ALA A N 1
ATOM 882 C CA . ALA A 1 116 ? -13.294 2.385 20.286 1.00 80.12 116 ALA A CA 1
ATOM 883 C C . ALA A 1 116 ? -14.736 2.233 20.781 1.00 80.12 116 ALA A C 1
ATOM 885 O O . ALA A 1 116 ? -15.410 3.229 21.057 1.00 80.12 116 ALA A O 1
ATOM 886 N N . ALA A 1 117 ? -15.206 0.991 20.907 1.00 69.38 117 ALA A N 1
ATOM 887 C CA . ALA A 1 117 ? -16.472 0.733 21.569 1.00 69.38 117 ALA A CA 1
ATOM 888 C C . ALA A 1 117 ? -16.340 1.213 23.019 1.00 69.38 117 ALA A C 1
ATOM 890 O O . ALA A 1 117 ? -15.667 0.583 23.839 1.00 69.38 117 ALA A O 1
ATOM 891 N N . THR A 1 118 ? -16.952 2.353 23.341 1.00 65.88 118 THR A N 1
ATOM 892 C CA . THR A 1 118 ? -17.070 2.782 24.730 1.00 65.88 118 THR A CA 1
ATOM 893 C C . THR A 1 118 ? -17.834 1.688 25.462 1.00 65.88 118 THR A C 1
ATOM 895 O O . THR A 1 118 ? -18.848 1.184 24.978 1.00 65.88 118 THR A O 1
ATOM 898 N N . SER A 1 119 ? -17.286 1.238 26.591 1.00 66.06 119 SER A N 1
ATOM 899 C CA . SER A 1 119 ? -17.838 0.148 27.391 1.00 66.06 119 SER A CA 1
ATOM 900 C C . SER A 1 119 ? -19.242 0.520 27.878 1.00 66.06 119 SER A C 1
ATOM 902 O O . SER A 1 119 ? -19.433 1.024 28.983 1.00 66.06 119 SER A O 1
ATOM 904 N N . HIS A 1 120 ? -20.257 0.263 27.051 1.00 60.12 120 HIS A N 1
ATOM 905 C CA . HIS A 1 120 ? -21.668 0.444 27.391 1.00 60.12 120 HIS A CA 1
ATOM 906 C C . HIS A 1 120 ? -22.048 -0.426 28.601 1.00 60.12 120 HIS A C 1
ATOM 908 O O . HIS A 1 120 ? -22.984 -0.116 29.334 1.00 60.12 120 HIS A O 1
ATOM 914 N N . ARG A 1 121 ? -21.255 -1.476 28.866 1.00 65.12 121 ARG A N 1
ATOM 915 C CA . ARG A 1 121 ? -21.288 -2.281 30.090 1.00 65.12 121 ARG A CA 1
ATOM 916 C C . ARG A 1 121 ? -21.076 -1.449 31.351 1.00 65.12 121 ARG A C 1
ATOM 918 O O . ARG A 1 121 ? -21.810 -1.664 32.302 1.00 65.12 121 ARG A O 1
ATOM 925 N N . ASN A 1 122 ? -20.168 -0.473 31.359 1.00 71.25 122 ASN A N 1
ATOM 926 C CA . ASN A 1 122 ? -19.951 0.369 32.540 1.00 71.25 122 ASN A CA 1
ATOM 927 C C . ASN A 1 122 ? -21.161 1.266 32.817 1.00 71.25 122 ASN A C 1
ATOM 929 O O . ASN A 1 122 ? -21.597 1.392 33.956 1.00 71.25 122 ASN A O 1
ATOM 933 N N . ARG A 1 123 ? -21.754 1.839 31.764 1.00 83.44 123 ARG A N 1
ATOM 934 C CA . ARG A 1 123 ? -22.952 2.677 31.890 1.00 83.44 123 ARG A CA 1
ATOM 935 C C . ARG A 1 123 ? -24.170 1.866 32.335 1.00 83.44 123 ARG A C 1
ATOM 937 O O . ARG A 1 123 ? -24.885 2.300 33.228 1.00 83.44 123 ARG A O 1
ATOM 944 N N . LEU A 1 124 ? -24.382 0.681 31.761 1.00 84.31 124 LEU A N 1
ATOM 945 C CA . LEU A 1 124 ? -25.448 -0.230 32.188 1.00 84.31 124 LEU A CA 1
ATOM 946 C C . LEU A 1 124 ? -25.234 -0.718 33.625 1.00 84.31 124 LEU A C 1
ATOM 948 O O . LEU A 1 124 ? -26.181 -0.727 34.399 1.00 84.31 124 LEU A O 1
ATOM 952 N N . TYR A 1 125 ? -24.004 -1.059 34.010 1.00 87.69 125 TYR A N 1
ATOM 953 C C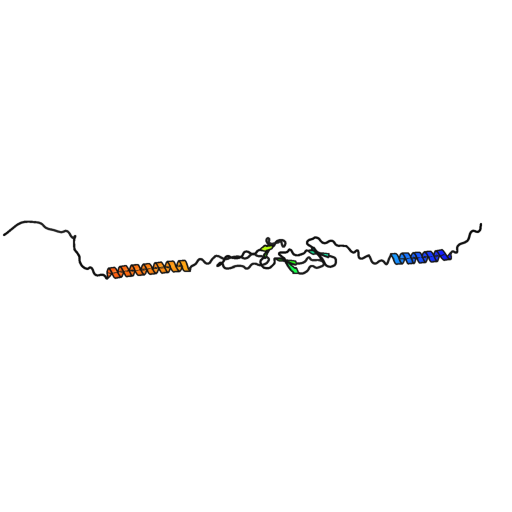A . TYR A 1 125 ? -23.686 -1.490 35.372 1.00 87.69 125 TYR A CA 1
ATOM 954 C C . TYR A 1 125 ? -23.917 -0.375 36.400 1.00 87.69 125 TYR A C 1
ATOM 956 O O . TYR A 1 125 ? -24.498 -0.625 37.453 1.00 87.69 125 TYR A O 1
ATOM 964 N N . LEU A 1 126 ? -23.543 0.868 36.076 1.00 88.81 126 LEU A N 1
ATOM 965 C CA . LEU A 1 126 ? -23.848 2.036 36.908 1.00 88.81 126 LEU A CA 1
ATOM 966 C C . LEU A 1 126 ? -25.360 2.260 37.051 1.00 88.81 126 LEU A C 1
ATOM 968 O O . LEU A 1 126 ? -25.831 2.494 38.162 1.00 88.81 126 LEU A O 1
ATOM 972 N N . LEU A 1 127 ? -26.125 2.139 35.960 1.00 91.81 127 LEU A N 1
ATOM 973 C CA . LEU A 1 127 ? -27.587 2.260 35.996 1.00 91.81 127 LEU A CA 1
ATOM 974 C C . LEU A 1 127 ? -28.235 1.154 36.844 1.00 91.81 127 LEU A C 1
ATOM 976 O O . LEU A 1 127 ? -29.095 1.447 37.671 1.00 91.81 127 LEU A O 1
ATOM 980 N N . MET A 1 128 ? -27.795 -0.097 36.687 1.00 92.19 128 MET A N 1
ATOM 981 C CA . MET A 1 128 ? -28.295 -1.225 37.480 1.00 92.19 128 MET A CA 1
ATOM 982 C C . MET A 1 128 ? -27.938 -1.082 38.962 1.00 92.19 128 MET A C 1
ATOM 984 O O . MET A 1 128 ? -28.792 -1.300 39.815 1.00 92.19 128 MET A O 1
ATOM 988 N N . SER A 1 129 ? -26.707 -0.665 39.276 1.00 93.19 129 SER A N 1
ATOM 989 C CA . SER A 1 129 ? -26.258 -0.402 40.649 1.00 93.19 129 SER A CA 1
ATOM 990 C C . SER A 1 129 ? -27.113 0.673 41.330 1.00 93.19 129 SER A C 1
ATOM 992 O O . SER A 1 129 ? -27.610 0.462 42.437 1.00 93.19 129 SER A O 1
ATOM 994 N N . LEU A 1 130 ? -27.372 1.790 40.641 1.00 94.69 130 LEU A N 1
ATOM 995 C CA . LEU A 1 130 ? -28.222 2.867 41.155 1.00 94.69 130 LEU A CA 1
ATOM 996 C C . LEU A 1 130 ? -29.660 2.390 41.415 1.00 94.69 130 LEU A C 1
ATOM 998 O O . LEU A 1 130 ? -30.247 2.729 42.443 1.00 94.69 130 LEU A O 1
ATOM 1002 N N . LEU A 1 131 ? -30.213 1.576 40.511 1.00 95.75 131 LEU A N 1
ATOM 1003 C CA . LEU A 1 131 ? -31.564 1.027 40.637 1.00 95.75 131 LEU A CA 1
ATOM 1004 C C . LEU A 1 131 ? -31.677 0.060 41.826 1.00 95.75 131 LEU A C 1
ATOM 1006 O O . LEU A 1 131 ? -32.647 0.126 42.577 1.00 95.75 131 LEU A O 1
ATOM 1010 N N . VAL A 1 132 ? -30.664 -0.779 42.057 1.00 96.25 132 VAL A N 1
ATOM 1011 C CA . VAL A 1 132 ? -30.602 -1.675 43.224 1.00 96.25 132 VAL A CA 1
ATOM 1012 C C . VAL A 1 132 ? -30.512 -0.883 44.532 1.00 96.25 132 VAL A C 1
ATOM 1014 O O . VAL A 1 132 ? -31.252 -1.178 45.469 1.00 96.25 132 VAL A O 1
ATOM 1017 N N . LEU A 1 133 ? -29.669 0.153 44.599 1.00 95.69 133 LEU A N 1
ATOM 1018 C CA . LEU A 1 133 ? -29.557 1.012 45.787 1.00 95.69 133 LEU A CA 1
ATOM 1019 C C . LEU A 1 133 ? -30.874 1.731 46.107 1.00 95.69 133 LEU A C 1
ATOM 1021 O O . LEU A 1 133 ? -31.259 1.809 47.274 1.00 95.69 133 LEU A O 1
ATOM 1025 N N . LEU A 1 134 ? -31.591 2.202 45.083 1.00 95.81 134 LEU A N 1
ATOM 1026 C CA . LEU A 1 134 ? -32.915 2.807 45.238 1.00 95.81 134 LEU A CA 1
ATOM 1027 C C . LEU A 1 134 ? -33.924 1.805 45.822 1.00 95.81 134 LEU A C 1
ATOM 1029 O O . LEU A 1 134 ? -34.635 2.134 46.770 1.00 95.81 134 LEU A O 1
ATOM 1033 N N . VAL A 1 135 ? -33.960 0.574 45.303 1.00 96.25 135 VAL A N 1
ATOM 1034 C CA . VAL A 1 135 ? -34.844 -0.487 45.816 1.00 96.25 135 VAL A CA 1
ATOM 1035 C C . VAL A 1 135 ? -34.511 -0.821 47.270 1.00 96.25 135 VAL A C 1
ATOM 1037 O O . VAL A 1 135 ? -35.420 -0.889 48.094 1.00 96.25 135 VAL A O 1
ATOM 1040 N N . ILE A 1 136 ? -33.228 -0.959 47.617 1.00 95.69 136 ILE A N 1
ATOM 1041 C CA . ILE A 1 136 ? -32.792 -1.197 49.003 1.00 95.69 136 ILE A CA 1
ATOM 1042 C C . ILE A 1 136 ? -33.241 -0.050 49.913 1.00 95.69 136 ILE A C 1
ATOM 1044 O O . ILE A 1 136 ? -33.782 -0.306 50.986 1.00 95.69 136 ILE A O 1
ATOM 1048 N N . ALA A 1 137 ? -33.075 1.207 49.493 1.00 93.38 137 ALA A N 1
ATOM 1049 C CA . ALA A 1 137 ? -33.517 2.364 50.268 1.00 93.38 137 ALA A CA 1
ATOM 1050 C C . ALA A 1 137 ? -35.038 2.356 50.494 1.00 93.38 137 ALA A C 1
ATOM 1052 O O . ALA A 1 137 ? -35.486 2.568 51.620 1.00 93.38 137 ALA A O 1
ATOM 1053 N N . ILE A 1 138 ? -35.831 2.049 49.461 1.00 93.75 138 ILE A N 1
ATOM 1054 C CA . ILE A 1 138 ? -37.293 1.928 49.566 1.00 93.75 138 ILE A CA 1
ATOM 1055 C C . ILE A 1 138 ? -37.667 0.807 50.536 1.00 93.75 138 ILE A C 1
ATOM 1057 O O . ILE A 1 138 ? -38.465 1.037 51.439 1.00 93.75 138 ILE A O 1
ATOM 1061 N N . VAL A 1 139 ? -37.062 -0.377 50.407 1.00 93.25 139 VAL A N 1
ATOM 1062 C CA . VAL A 1 139 ? -37.307 -1.510 51.310 1.00 93.25 139 VAL A CA 1
ATOM 1063 C C . VAL A 1 139 ? -36.942 -1.138 52.745 1.00 93.25 139 VAL A C 1
ATOM 1065 O O . VAL A 1 139 ? -37.762 -1.322 53.636 1.00 93.25 139 VAL A O 1
ATOM 1068 N N . CYS A 1 140 ? -35.783 -0.528 52.988 1.00 90.69 140 CYS A N 1
ATOM 1069 C CA . CYS A 1 140 ? -35.386 -0.044 54.313 1.00 90.69 140 CYS A CA 1
ATOM 1070 C C . CYS A 1 140 ? -36.376 0.985 54.883 1.00 90.69 140 CYS A C 1
ATOM 1072 O O . CYS A 1 140 ? -36.729 0.903 56.060 1.00 90.69 140 CYS A O 1
ATOM 1074 N N . CYS A 1 141 ? -36.865 1.924 54.069 1.00 85.06 141 CYS A N 1
ATOM 1075 C CA . CYS A 1 141 ? -37.899 2.883 54.463 1.00 85.06 141 CYS A CA 1
ATOM 1076 C C . CYS A 1 141 ? -39.235 2.191 54.773 1.00 85.06 141 CYS A C 1
ATOM 1078 O O . CYS A 1 141 ? -39.879 2.525 55.764 1.00 85.06 141 CYS A O 1
ATOM 1080 N N . CYS A 1 142 ? -39.643 1.204 53.974 1.00 82.81 142 CYS A N 1
ATOM 1081 C CA . CYS A 1 142 ? -40.861 0.420 54.181 1.00 82.81 142 CYS A CA 1
ATOM 1082 C C . CYS A 1 142 ? -40.773 -0.475 55.426 1.00 82.81 142 CYS A C 1
ATOM 1084 O O . CYS A 1 142 ? -41.740 -0.558 56.178 1.00 82.81 142 CYS A O 1
ATOM 1086 N N . LEU A 1 143 ? -39.615 -1.087 55.687 1.00 81.38 143 LEU A N 1
ATOM 1087 C CA . LEU A 1 143 ? -39.357 -1.892 56.882 1.00 81.38 143 LEU A CA 1
ATOM 1088 C C . LEU A 1 143 ? -39.286 -1.015 58.140 1.00 81.38 143 LEU A C 1
ATOM 1090 O O . LEU A 1 143 ? -39.851 -1.384 59.165 1.00 81.38 143 LEU A O 1
ATOM 1094 N N . LYS A 1 144 ? -38.696 0.188 58.058 1.00 71.38 144 LYS A N 1
ATOM 1095 C CA . LYS A 1 144 ? -38.761 1.188 59.142 1.00 71.38 144 LYS A CA 1
ATOM 1096 C C . LYS A 1 144 ? -40.163 1.763 59.349 1.00 71.38 144 LYS A C 1
ATOM 1098 O O . LYS A 1 144 ? -40.508 2.153 60.458 1.00 71.38 144 LYS A O 1
ATOM 1103 N N . LYS A 1 145 ? -40.989 1.795 58.304 1.00 58.00 145 LYS A N 1
ATOM 1104 C CA . LYS A 1 145 ? -42.408 2.164 58.398 1.00 58.00 145 LYS A CA 1
ATOM 1105 C C . LYS A 1 145 ? -43.259 1.045 59.012 1.00 58.00 145 LYS A C 1
ATOM 1107 O O . LYS A 1 145 ? -44.303 1.337 59.582 1.00 58.00 145 LYS A O 1
ATOM 1112 N N . GLN A 1 146 ? -42.813 -0.210 58.912 1.00 50.03 146 GLN A N 1
ATOM 1113 C CA . GLN A 1 146 ? -43.460 -1.374 59.524 1.00 50.03 146 GLN A CA 1
ATOM 1114 C C . GLN A 1 146 ? -42.951 -1.711 60.928 1.00 50.03 146 GLN A C 1
ATOM 1116 O O . GLN A 1 146 ? -43.629 -2.469 61.614 1.00 50.03 146 GLN A O 1
ATOM 1121 N N . SER A 1 147 ? -41.827 -1.154 61.400 1.00 47.66 147 SER A N 1
ATOM 1122 C CA . SER A 1 147 ? -41.536 -1.165 62.837 1.00 47.66 147 SER A CA 1
ATOM 1123 C C . SER A 1 147 ? -42.589 -0.301 63.543 1.00 47.66 147 SER A C 1
ATOM 1125 O O . SER A 1 147 ? -42.576 0.918 63.360 1.00 47.66 147 SER A O 1
ATOM 1127 N N . PRO A 1 148 ? -43.529 -0.898 64.300 1.00 46.06 148 PRO A N 1
ATOM 1128 C CA . PRO A 1 148 ? -44.578 -0.150 64.967 1.00 46.06 148 PRO A CA 1
ATOM 1129 C C . PRO A 1 148 ? -43.942 0.814 65.963 1.00 46.06 148 PRO A C 1
ATOM 1131 O O . PRO A 1 148 ? -42.961 0.474 66.629 1.00 46.06 148 PRO A O 1
ATOM 1134 N N . CYS A 1 149 ? -44.528 2.005 66.085 1.00 45.47 149 CYS A N 1
ATOM 1135 C CA . CYS A 1 149 ? -44.317 2.889 67.217 1.00 45.47 149 CYS A CA 1
ATOM 1136 C C . CYS A 1 149 ? -44.423 2.065 68.509 1.00 45.47 149 CYS A C 1
ATOM 1138 O O . CYS A 1 149 ? -45.518 1.692 68.927 1.00 45.47 149 CYS A O 1
ATOM 1140 N N . ARG A 1 150 ? -43.288 1.765 69.145 1.00 43.91 150 ARG A N 1
ATOM 1141 C CA . ARG A 1 150 ? -43.268 1.413 70.560 1.00 43.91 150 ARG A CA 1
ATOM 1142 C C . ARG A 1 150 ? -43.190 2.747 71.293 1.00 43.91 150 ARG A C 1
ATOM 1144 O O . ARG A 1 150 ? -42.223 3.485 71.132 1.00 43.91 150 ARG A O 1
ATOM 1151 N N . CYS A 1 151 ? -44.281 3.082 71.975 1.00 52.22 151 CYS A N 1
ATOM 1152 C CA . CYS A 1 151 ? -44.489 4.324 72.704 1.00 52.22 151 CYS A CA 1
ATOM 1153 C C . CYS A 1 151 ? -43.273 4.696 73.563 1.00 52.22 151 CYS A C 1
ATOM 1155 O O . CYS A 1 151 ? -42.853 3.900 74.401 1.00 52.22 151 CYS A O 1
ATOM 1157 N N . HIS A 1 152 ? -42.777 5.927 73.423 1.00 45.31 152 HIS A N 1
ATOM 1158 C CA . HIS A 1 152 ? -42.137 6.622 74.533 1.00 45.31 152 HIS A CA 1
ATOM 1159 C C . HIS A 1 152 ? -42.362 8.136 74.402 1.00 45.31 152 HIS A C 1
ATOM 1161 O O . HIS A 1 152 ? -41.685 8.820 73.645 1.00 45.31 152 HIS A O 1
ATOM 1167 N N . HIS A 1 153 ? -43.351 8.602 75.167 1.00 42.50 153 HIS A N 1
ATOM 1168 C CA . HIS A 1 153 ? -43.636 9.983 75.561 1.00 42.50 153 HIS A CA 1
ATOM 1169 C C . HIS A 1 153 ? -44.127 11.014 74.526 1.00 42.50 153 HIS A C 1
ATOM 1171 O O . HIS A 1 153 ? -43.383 11.578 73.731 1.00 42.50 153 HIS A O 1
ATOM 1177 N N . CYS A 1 154 ? -45.413 11.353 74.692 1.00 45.47 154 CYS A N 1
ATOM 1178 C CA . CYS A 1 154 ? -45.967 12.690 74.495 1.00 45.47 154 CYS A CA 1
ATOM 1179 C C . CYS A 1 154 ? -45.105 13.761 75.175 1.00 45.47 154 CYS A C 1
ATOM 1181 O O . CYS A 1 154 ? -44.849 13.659 76.373 1.00 45.47 154 CYS A O 1
ATOM 1183 N N . MET A 1 155 ? -44.801 14.834 74.449 1.00 38.97 155 MET A N 1
ATOM 1184 C CA . MET A 1 155 ? -44.951 16.211 74.932 1.00 38.97 155 MET A CA 1
ATOM 1185 C C . MET A 1 155 ? -44.806 17.151 73.734 1.00 38.97 155 MET A C 1
ATOM 1187 O O . MET A 1 155 ? -43.722 17.286 73.182 1.00 38.97 155 MET A O 1
ATOM 1191 N N . GLN A 1 156 ? -45.920 17.719 73.269 1.00 49.41 156 GLN A N 1
ATOM 1192 C CA . GLN A 1 156 ? -46.196 19.152 73.419 1.00 49.41 156 GLN A CA 1
ATOM 1193 C C . GLN A 1 156 ? -47.497 19.491 72.668 1.00 49.41 156 GLN A C 1
ATOM 1195 O O . GLN A 1 156 ? -47.503 19.734 71.466 1.00 49.41 156 GLN A O 1
ATOM 1200 N N . SER A 1 157 ? -48.611 19.513 73.398 1.00 36.34 157 SER A N 1
ATOM 1201 C CA . SER A 1 157 ? -49.801 20.276 73.022 1.00 36.34 157 SER A CA 1
ATOM 1202 C C . SER A 1 157 ? -50.197 21.079 74.248 1.00 36.34 157 SER A C 1
ATOM 1204 O O . SER A 1 157 ? -50.649 20.520 75.243 1.00 36.34 157 SER A O 1
ATOM 1206 N N . SER A 1 158 ? -49.925 22.376 74.170 1.00 48.94 158 SER A N 1
ATOM 1207 C CA . SER A 1 158 ? -50.347 23.410 75.107 1.00 48.94 158 SER A CA 1
ATOM 1208 C C . SER A 1 158 ? -51.874 23.578 75.113 1.00 48.94 158 SER A C 1
ATOM 1210 O O . SER A 1 158 ? -52.511 23.400 74.076 1.00 48.94 158 SER A O 1
ATOM 1212 N N . GLY A 1 159 ? -52.411 23.984 76.268 1.00 40.12 159 GLY A N 1
ATOM 1213 C CA . GLY A 1 159 ? -53.807 24.372 76.523 1.00 40.12 159 GLY A CA 1
ATOM 1214 C C . GLY A 1 159 ? -54.355 23.596 77.725 1.00 40.12 159 GLY A C 1
ATOM 1215 O O . GLY A 1 159 ? -54.244 22.379 77.748 1.00 40.12 159 GLY A O 1
ATOM 1216 N N . ASP A 1 160 ? -54.929 24.160 78.782 1.00 43.62 160 ASP A N 1
ATOM 1217 C CA . ASP A 1 160 ? -55.213 25.528 79.228 1.00 43.62 160 ASP A CA 1
ATOM 1218 C C . ASP A 1 160 ? -55.707 25.404 80.703 1.00 43.62 160 ASP A C 1
ATOM 1220 O O . ASP A 1 160 ? -56.064 24.301 81.120 1.00 43.62 160 ASP A O 1
ATOM 1224 N N . VAL A 1 161 ? -55.804 26.522 81.445 1.00 49.25 161 VAL A N 1
ATOM 1225 C CA . VAL A 1 161 ? -56.592 26.714 82.707 1.00 49.25 161 VAL A CA 1
ATOM 1226 C C . VAL A 1 161 ? -55.988 26.103 83.998 1.00 49.25 161 VAL A C 1
ATOM 1228 O O . VAL A 1 161 ? -56.013 24.899 84.204 1.00 49.25 161 VAL A O 1
ATOM 1231 N N . THR A 1 162 ? -55.252 26.822 84.856 1.00 42.22 162 THR A N 1
ATOM 1232 C CA . THR A 1 162 ? -55.601 27.874 85.848 1.00 42.22 162 THR A CA 1
ATOM 1233 C C . THR A 1 162 ? -56.431 27.474 87.093 1.00 42.22 162 THR A C 1
ATOM 1235 O O . THR A 1 162 ? -57.549 26.994 86.962 1.00 42.22 162 THR A O 1
ATOM 1238 N N . TRP A 1 163 ? -55.883 27.887 88.253 1.00 4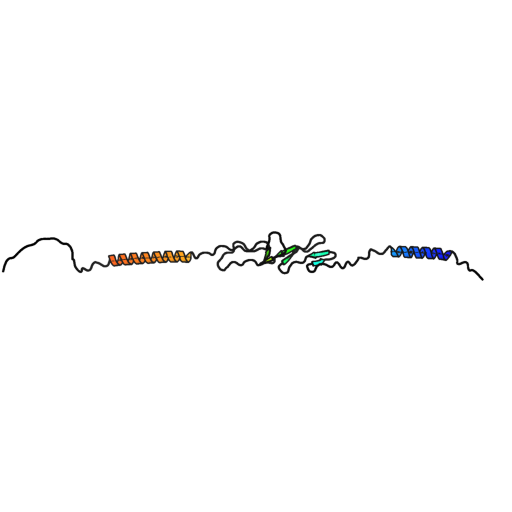2.03 163 TRP A N 1
ATOM 1239 C CA . TRP A 1 163 ? -56.481 28.305 89.544 1.00 42.03 163 TRP A CA 1
ATOM 1240 C C . TRP A 1 163 ? -56.786 27.303 90.685 1.00 42.03 163 TRP A C 1
ATOM 1242 O O . TRP A 1 163 ? -57.625 26.423 90.580 1.00 42.03 163 TRP A O 1
ATOM 1252 N N . GLU A 1 164 ? -56.117 27.603 91.813 1.00 40.22 164 GLU A N 1
ATOM 1253 C CA . GLU A 1 164 ? -56.621 27.692 93.200 1.00 40.22 164 GLU A CA 1
ATOM 1254 C C . GLU A 1 164 ? -57.088 26.450 93.988 1.00 40.22 164 GLU A C 1
ATOM 1256 O O . GLU A 1 164 ? -58.118 25.864 93.706 1.00 40.22 164 GLU A O 1
ATOM 1261 N N . GLN A 1 165 ? -56.337 26.203 95.081 1.00 47.44 165 GLN A N 1
ATOM 1262 C CA . GLN A 1 165 ? -56.762 26.090 96.498 1.00 47.44 165 GLN A CA 1
ATOM 1263 C C . GLN A 1 165 ? -57.851 25.073 96.923 1.00 47.44 165 GLN A C 1
ATOM 1265 O O . GLN A 1 165 ? -58.782 24.769 96.198 1.00 47.44 165 GLN A O 1
ATOM 1270 N N . MET A 1 166 ? -57.775 24.710 98.221 1.00 38.53 166 MET A N 1
ATOM 1271 C CA . MET A 1 166 ? -58.765 23.983 99.053 1.00 38.53 166 MET A CA 1
ATOM 1272 C C . MET A 1 166 ? -58.711 22.450 98.889 1.00 38.53 166 MET A C 1
ATOM 1274 O O . MET A 1 166 ? -58.720 21.944 97.781 1.00 38.53 166 MET A O 1
ATOM 1278 N N . THR A 1 167 ? -58.620 21.591 99.909 1.00 49.28 167 THR A N 1
ATOM 1279 C CA . THR A 1 167 ? -58.931 21.641 101.353 1.00 49.28 167 THR A CA 1
ATOM 1280 C C . THR A 1 167 ? -58.491 20.301 101.957 1.00 49.28 167 THR A C 1
ATOM 1282 O O . THR A 1 167 ? -58.657 19.275 101.293 1.00 49.28 167 THR A O 1
ATOM 1285 N N . GLY A 1 168 ? -58.015 20.289 103.205 1.00 39.28 168 GLY A N 1
ATOM 1286 C CA . GLY A 1 168 ? -57.777 19.067 103.982 1.00 39.28 168 GLY A CA 1
ATOM 1287 C C . GLY A 1 168 ? -56.835 19.286 105.146 1.00 39.28 168 GLY A C 1
ATOM 1288 O O . GLY A 1 168 ? -55.643 18.966 104.967 1.00 39.28 168 GLY A O 1
#